Protein AF-A0A7C3LZ46-F1 (afdb_monomer)

Radius of gyration: 12.64 Å; Cα contacts (8 Å, |Δi|>4): 47; chains: 1; bounding box: 26×22×42 Å

Solvent-accessible surface area (backbone atoms only — not comparable to full-atom values): 3644 Å² total; per-residue (Å²): 127,68,56,80,76,61,72,63,56,52,67,78,66,67,53,52,72,68,53,48,52,20,48,39,25,39,76,44,30,70,38,60,46,64,47,87,76,66,75,86,58,88,87,86,85,84,85,84,90,88,86,79,85,135

Structure (mmCIF, N/CA/C/O back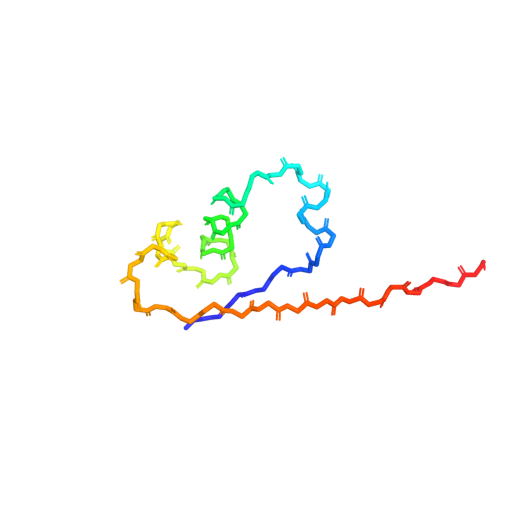bone):
data_AF-A0A7C3LZ46-F1
#
_entry.id   AF-A0A7C3LZ46-F1
#
loop_
_atom_site.group_PDB
_atom_site.id
_atom_site.type_symbol
_atom_site.label_atom_id
_atom_site.label_alt_id
_atom_site.label_comp_id
_atom_site.label_asym_id
_atom_site.label_entity_id
_atom_site.label_seq_id
_atom_site.pdbx_PDB_ins_code
_atom_site.Cartn_x
_atom_site.Cartn_y
_atom_site.Cartn_z
_atom_site.occupancy
_atom_site.B_iso_or_equiv
_atom_site.auth_seq_id
_atom_site.auth_comp_id
_atom_site.auth_asym_id
_atom_site.auth_atom_id
_atom_site.pdbx_PDB_model_num
ATOM 1 N N . ARG A 1 1 ? 0.686 -14.947 -7.748 1.00 84.62 1 ARG A N 1
ATOM 2 C CA . ARG A 1 1 ? 1.039 -14.465 -6.387 1.00 84.62 1 ARG A CA 1
ATOM 3 C C . ARG A 1 1 ? -0.001 -13.424 -5.995 1.00 84.62 1 ARG A C 1
ATOM 5 O O . ARG A 1 1 ? -0.475 -12.748 -6.897 1.00 84.62 1 ARG A O 1
ATOM 12 N N . GLN A 1 2 ? -0.383 -13.325 -4.725 1.00 93.19 2 GLN A N 1
ATOM 13 C CA . GLN A 1 2 ? -1.415 -12.393 -4.253 1.00 93.19 2 GLN A CA 1
ATOM 14 C C . GLN A 1 2 ? -0.981 -11.797 -2.916 1.00 93.19 2 GLN A C 1
ATOM 16 O O . GLN A 1 2 ? -0.253 -12.446 -2.170 1.00 93.19 2 GLN A O 1
ATOM 21 N N . GLY A 1 3 ? -1.414 -10.572 -2.638 1.00 96.19 3 GLY A N 1
ATOM 22 C CA . GLY A 1 3 ? -1.106 -9.863 -1.406 1.00 96.19 3 GLY A CA 1
ATOM 23 C C . GLY A 1 3 ? -2.181 -8.829 -1.113 1.00 96.19 3 GLY A C 1
ATOM 24 O O . GLY A 1 3 ? -2.789 -8.292 -2.036 1.00 96.19 3 GLY A O 1
ATOM 25 N N . VAL A 1 4 ? -2.413 -8.563 0.169 1.00 97.50 4 VAL A N 1
ATOM 26 C CA . VAL A 1 4 ? -3.415 -7.600 0.622 1.00 97.50 4 VAL A CA 1
ATOM 27 C C . VAL A 1 4 ? -2.896 -6.823 1.828 1.00 97.50 4 VAL A C 1
ATOM 29 O O . VAL A 1 4 ? -2.182 -7.364 2.678 1.00 97.50 4 VAL A O 1
ATOM 32 N N . PHE A 1 5 ? -3.280 -5.554 1.892 1.00 97.81 5 PHE A N 1
ATOM 33 C CA . PHE A 1 5 ? -3.223 -4.733 3.090 1.00 97.81 5 PHE A CA 1
ATOM 34 C C . PHE A 1 5 ? -4.643 -4.335 3.468 1.00 97.81 5 PHE A C 1
ATOM 36 O O . PHE A 1 5 ? -5.465 -4.068 2.593 1.00 97.81 5 PHE A O 1
ATOM 43 N N . LEU A 1 6 ? -4.920 -4.311 4.769 1.00 96.75 6 LEU A N 1
ATOM 44 C CA . LEU A 1 6 ? -6.159 -3.734 5.269 1.00 96.75 6 LEU A CA 1
ATOM 45 C C . LEU A 1 6 ? -6.085 -2.197 5.191 1.00 96.75 6 LEU A C 1
ATOM 47 O O . LEU A 1 6 ? -4.971 -1.661 5.233 1.00 96.75 6 LEU A O 1
ATOM 51 N N . PRO A 1 7 ? -7.226 -1.489 5.092 1.00 93.88 7 PRO A N 1
ATOM 52 C CA . PRO A 1 7 ? -7.247 -0.033 4.946 1.00 93.88 7 PRO A CA 1
ATOM 53 C C . PRO A 1 7 ? -6.425 0.716 6.005 1.00 93.88 7 PRO A C 1
ATOM 55 O O . PRO A 1 7 ? -5.674 1.624 5.656 1.00 93.88 7 PRO A O 1
ATOM 58 N N . GLN A 1 8 ? -6.459 0.268 7.264 1.00 94.50 8 GLN A N 1
ATOM 59 C CA . GLN A 1 8 ? -5.720 0.886 8.371 1.00 94.50 8 GLN A CA 1
ATOM 60 C C . GLN A 1 8 ? -4.200 0.897 8.174 1.00 94.50 8 GLN A C 1
ATOM 62 O O . GLN A 1 8 ? -3.523 1.770 8.701 1.00 94.50 8 GLN A O 1
ATOM 67 N N . VAL A 1 9 ? -3.641 -0.008 7.361 1.00 96.19 9 VAL A N 1
ATOM 68 C CA . VAL A 1 9 ? -2.197 -0.005 7.078 1.00 96.19 9 VAL A CA 1
ATOM 69 C C . VAL A 1 9 ? -1.790 1.284 6.363 1.00 96.19 9 VAL A C 1
ATOM 71 O O . VAL A 1 9 ? -0.697 1.793 6.600 1.00 96.19 9 VAL A O 1
ATOM 74 N N . ALA A 1 10 ? -2.652 1.832 5.501 1.00 92.00 10 ALA A N 1
ATOM 75 C CA . ALA A 1 10 ? -2.375 3.101 4.832 1.00 92.00 10 ALA A CA 1
ATOM 76 C C . ALA A 1 10 ? -2.368 4.275 5.827 1.00 92.00 10 ALA A C 1
ATOM 78 O O . ALA A 1 10 ? -1.527 5.164 5.717 1.00 92.00 10 ALA A O 1
ATOM 79 N N . GLU A 1 11 ? -3.261 4.249 6.819 1.00 90.62 11 GLU A N 1
ATOM 80 C CA . GLU A 1 11 ? -3.377 5.294 7.844 1.00 90.62 11 GLU A CA 1
ATOM 81 C C . GLU A 1 11 ? -2.229 5.234 8.861 1.00 90.62 11 GLU A C 1
ATOM 83 O O . GLU A 1 11 ? -1.599 6.252 9.141 1.00 90.62 11 GLU A O 1
ATOM 88 N N . GLU A 1 12 ? -1.905 4.043 9.370 1.00 96.62 12 GLU A N 1
ATOM 89 C CA . GLU A 1 12 ? -0.891 3.844 10.416 1.00 96.62 12 GLU A CA 1
ATOM 90 C C . GLU A 1 12 ? 0.540 4.101 9.929 1.00 96.62 12 GLU A C 1
ATOM 92 O O . GLU A 1 12 ? 1.401 4.522 10.701 1.00 96.62 12 GLU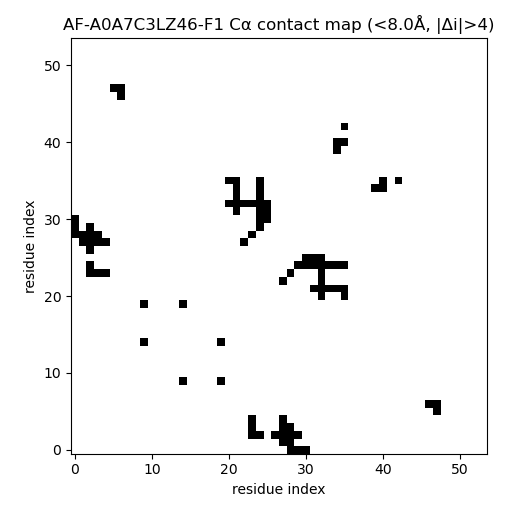 A O 1
ATOM 97 N N . THR A 1 13 ? 0.817 3.835 8.651 1.00 96.88 13 THR A N 1
ATOM 98 C CA . THR A 1 13 ? 2.172 3.979 8.092 1.00 96.88 13 THR A CA 1
ATOM 99 C C . THR A 1 13 ? 2.463 5.377 7.560 1.00 96.88 13 THR A C 1
ATOM 101 O O . THR A 1 13 ? 3.631 5.747 7.443 1.00 96.88 13 THR A O 1
ATOM 104 N N . GLY A 1 14 ? 1.427 6.151 7.216 1.00 95.62 14 GLY A N 1
ATOM 105 C CA . GLY A 1 14 ? 1.574 7.472 6.600 1.00 95.62 14 GLY A CA 1
ATOM 106 C C . GLY A 1 14 ? 2.208 7.448 5.204 1.00 95.62 14 GLY A C 1
ATOM 107 O O . GLY A 1 14 ? 2.708 8.474 4.742 1.00 95.62 14 GLY A O 1
ATOM 108 N N . TRP A 1 15 ? 2.228 6.292 4.536 1.00 97.44 15 TRP A N 1
ATOM 109 C CA . TRP A 1 15 ? 2.805 6.145 3.203 1.00 97.44 15 TRP A CA 1
ATOM 110 C C . TRP A 1 15 ? 2.004 6.889 2.135 1.00 97.44 15 TRP A C 1
ATO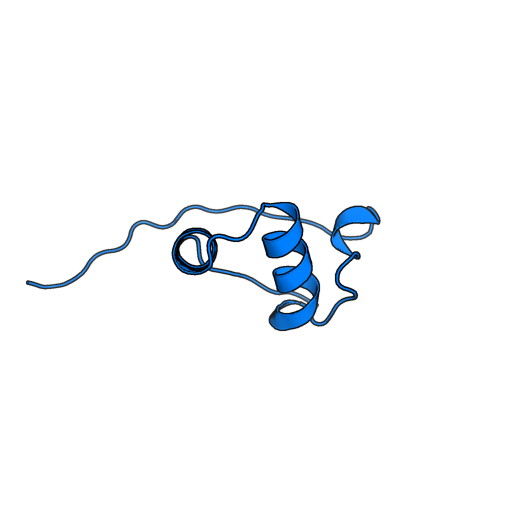M 112 O O . TRP A 1 15 ? 0.771 6.899 2.131 1.00 97.44 15 TRP A O 1
ATOM 122 N N . SER A 1 16 ? 2.719 7.432 1.150 1.00 97.50 16 SER A N 1
ATOM 123 C CA . SER A 1 16 ? 2.118 7.834 -0.122 1.00 97.50 16 SER A CA 1
ATOM 124 C C . SER A 1 16 ? 1.499 6.630 -0.842 1.00 97.50 16 SER A C 1
ATOM 126 O O . SER A 1 16 ? 1.816 5.467 -0.573 1.00 97.50 16 SER A O 1
ATOM 128 N N . LYS A 1 17 ? 0.634 6.897 -1.824 1.00 95.62 17 LYS A N 1
ATOM 129 C CA . LYS A 1 17 ? 0.013 5.848 -2.646 1.00 95.62 17 LYS A CA 1
ATOM 130 C C . LYS A 1 17 ? 1.067 4.963 -3.323 1.00 95.62 17 LYS A C 1
ATOM 132 O O . LYS A 1 17 ? 0.921 3.741 -3.371 1.00 95.62 17 LYS A O 1
ATOM 137 N N . GLU A 1 18 ? 2.124 5.575 -3.845 1.00 97.12 18 GLU A N 1
ATOM 138 C CA . GLU A 1 18 ? 3.229 4.899 -4.517 1.00 97.12 18 GLU A CA 1
ATOM 139 C C . GLU A 1 18 ? 4.004 3.996 -3.555 1.00 97.12 18 GLU A C 1
ATOM 141 O O . GLU A 1 18 ? 4.318 2.854 -3.904 1.00 97.12 18 GLU A O 1
ATOM 146 N N . GLU A 1 19 ? 4.292 4.484 -2.347 1.00 97.88 19 GLU A N 1
ATOM 147 C CA . GLU A 1 19 ? 4.941 3.696 -1.299 1.00 97.88 19 GLU A CA 1
ATOM 148 C C . GLU A 1 19 ? 4.049 2.533 -0.868 1.00 97.88 19 GLU A C 1
ATOM 150 O O . GLU A 1 19 ? 4.520 1.398 -0.825 1.00 97.88 19 GLU A O 1
ATOM 155 N N . PHE A 1 20 ? 2.756 2.764 -0.636 1.00 97.94 20 PHE A N 1
ATOM 156 C CA . PHE A 1 20 ? 1.811 1.716 -0.251 1.00 97.94 20 PHE A CA 1
ATOM 157 C C . PHE A 1 20 ? 1.750 0.583 -1.284 1.00 97.94 20 PHE A C 1
ATOM 159 O O . PHE A 1 20 ? 1.898 -0.590 -0.936 1.00 97.94 20 PHE A O 1
ATOM 166 N N . LEU A 1 21 ? 1.611 0.918 -2.572 1.00 96.69 21 LEU A N 1
ATOM 167 C CA . LEU A 1 21 ? 1.571 -0.073 -3.654 1.00 96.69 21 LEU A CA 1
ATOM 168 C C . LEU A 1 21 ? 2.905 -0.810 -3.825 1.00 96.69 21 LEU A C 1
ATOM 170 O O . LEU A 1 21 ? 2.919 -2.014 -4.098 1.00 96.69 21 LEU A O 1
ATOM 174 N N . SER A 1 22 ? 4.026 -0.114 -3.625 1.00 97.38 22 SER A N 1
ATOM 175 C CA . SER A 1 22 ? 5.355 -0.724 -3.735 1.00 97.38 22 SER A CA 1
ATOM 176 C C . SER A 1 22 ? 5.633 -1.690 -2.583 1.00 97.38 22 SER A C 1
ATOM 178 O O . SER A 1 22 ? 6.107 -2.807 -2.808 1.00 97.38 22 SER A O 1
ATOM 180 N N . ASN A 1 23 ? 5.252 -1.306 -1.360 1.00 98.00 23 ASN A N 1
ATOM 181 C CA . ASN A 1 23 ? 5.300 -2.166 -0.181 1.00 98.00 23 ASN A CA 1
ATOM 182 C C . ASN A 1 23 ? 4.347 -3.365 -0.317 1.00 98.00 23 ASN A C 1
ATOM 184 O O . ASN A 1 23 ? 4.715 -4.479 0.055 1.00 98.00 23 ASN A O 1
ATOM 188 N N . LEU A 1 24 ? 3.154 -3.179 -0.896 1.00 97.44 24 LEU A N 1
ATOM 189 C CA . LEU A 1 24 ? 2.197 -4.264 -1.137 1.00 97.44 24 LEU A CA 1
ATOM 190 C C . LEU A 1 24 ? 2.788 -5.308 -2.089 1.00 97.44 24 LEU A C 1
ATOM 192 O O . LEU A 1 24 ? 2.751 -6.508 -1.797 1.00 97.44 24 LEU A O 1
ATOM 196 N N . CYS A 1 25 ? 3.379 -4.848 -3.197 1.00 96.75 25 CYS A N 1
ATOM 197 C CA . CYS A 1 25 ? 4.049 -5.723 -4.152 1.00 96.75 25 CYS A CA 1
ATOM 198 C C . CYS A 1 25 ? 5.182 -6.497 -3.476 1.00 96.75 25 CYS A C 1
ATOM 200 O O . CYS A 1 25 ? 5.195 -7.725 -3.531 1.00 96.75 25 CYS A O 1
ATOM 202 N N . MET A 1 26 ? 6.085 -5.794 -2.790 1.00 97.12 26 MET A N 1
ATOM 203 C CA . MET A 1 26 ? 7.283 -6.389 -2.200 1.00 97.12 26 MET A CA 1
ATOM 204 C C . MET A 1 26 ? 6.973 -7.337 -1.039 1.00 97.12 26 MET A C 1
ATOM 206 O O . MET A 1 26 ? 7.402 -8.490 -1.057 1.00 97.12 26 MET A O 1
ATOM 210 N N . TYR A 1 27 ? 6.218 -6.875 -0.042 1.00 97.19 27 TYR A N 1
ATOM 211 C CA . TYR A 1 27 ? 6.073 -7.581 1.233 1.00 97.19 27 TYR A CA 1
ATOM 212 C C . TYR A 1 27 ? 4.886 -8.538 1.287 1.00 97.19 27 TYR A C 1
ATOM 214 O O . TYR A 1 27 ? 4.944 -9.525 2.019 1.00 97.19 27 TYR A O 1
ATOM 222 N N . LYS A 1 28 ? 3.806 -8.273 0.542 1.00 97.19 28 LYS A N 1
ATOM 223 C CA . LYS A 1 28 ? 2.594 -9.110 0.589 1.00 97.19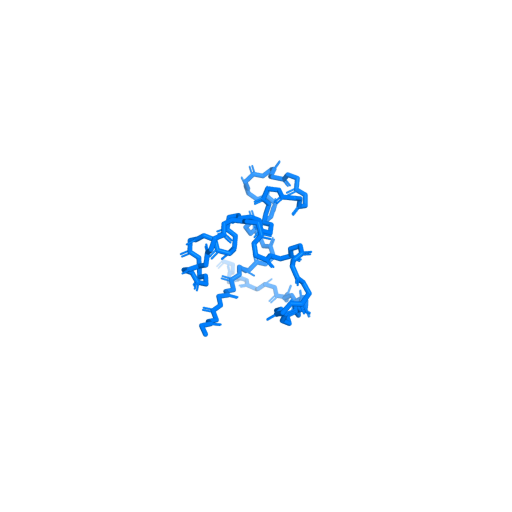 28 LYS A CA 1
ATOM 224 C C . LYS A 1 28 ? 2.437 -9.991 -0.636 1.00 97.19 28 LYS A C 1
ATOM 226 O O . LYS A 1 28 ? 2.077 -11.151 -0.484 1.00 97.19 28 LYS A O 1
ATOM 231 N N . ALA A 1 29 ? 2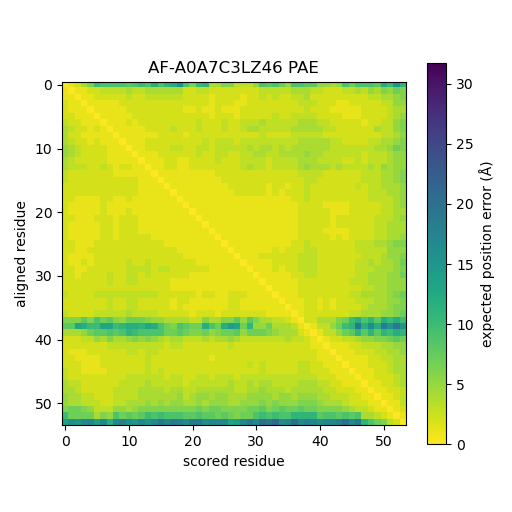.724 -9.471 -1.828 1.00 95.50 29 ALA A N 1
ATOM 232 C CA . ALA A 1 29 ? 2.638 -10.251 -3.061 1.00 95.50 29 ALA A CA 1
ATOM 233 C C . ALA A 1 29 ? 3.963 -10.945 -3.439 1.00 95.50 29 ALA A C 1
ATOM 235 O O . ALA A 1 29 ? 3.966 -11.802 -4.326 1.00 95.50 29 ALA A O 1
ATOM 236 N N . GLY A 1 30 ? 5.086 -10.599 -2.795 1.00 95.69 30 GLY A N 1
ATOM 237 C CA . GLY A 1 30 ? 6.409 -11.149 -3.111 1.00 95.69 30 GLY A CA 1
ATOM 238 C C . GLY A 1 30 ? 6.856 -10.839 -4.544 1.00 95.69 30 GLY A C 1
ATOM 239 O O . GLY A 1 30 ? 7.454 -11.686 -5.207 1.00 95.69 30 GLY A O 1
ATOM 240 N N . LEU A 1 31 ? 6.485 -9.676 -5.068 1.00 95.31 31 LEU A N 1
ATOM 241 C CA . LEU A 1 31 ? 6.790 -9.179 -6.409 1.00 95.31 31 LEU A CA 1
ATOM 242 C C . LEU A 1 31 ? 7.817 -8.039 -6.334 1.00 95.31 31 LEU A C 1
ATOM 244 O O . LEU A 1 31 ? 8.008 -7.458 -5.266 1.00 95.31 31 LEU A O 1
ATOM 248 N N . PRO A 1 32 ? 8.468 -7.675 -7.453 1.00 96.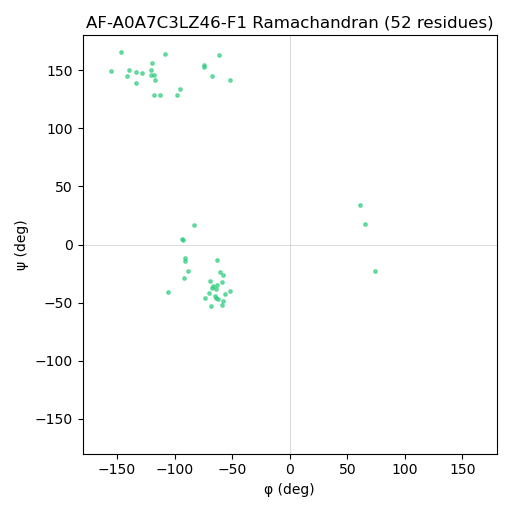06 32 PRO A N 1
ATOM 249 C CA . PRO A 1 32 ? 9.247 -6.443 -7.516 1.00 96.06 32 PRO A CA 1
ATOM 250 C C . PRO A 1 32 ? 8.418 -5.232 -7.042 1.00 96.06 32 PRO A C 1
ATOM 252 O O . PRO A 1 32 ? 7.237 -5.151 -7.387 1.00 96.06 32 PRO A O 1
ATOM 255 N N . PRO A 1 33 ? 9.002 -4.271 -6.301 1.00 96.56 33 PRO A N 1
ATOM 256 C CA . PRO A 1 33 ? 8.267 -3.117 -5.772 1.00 96.56 33 PRO A CA 1
ATOM 257 C C . PRO A 1 33 ? 7.574 -2.274 -6.852 1.00 96.56 33 PRO A C 1
ATOM 259 O O . PRO A 1 33 ? 6.571 -1.625 -6.594 1.00 96.56 33 PRO A O 1
ATOM 262 N N . ASP A 1 34 ? 8.082 -2.292 -8.083 1.00 96.00 34 ASP A N 1
ATOM 263 C CA . ASP A 1 34 ? 7.537 -1.548 -9.217 1.00 96.00 34 ASP A CA 1
ATOM 264 C C . ASP A 1 34 ? 6.550 -2.358 -10.078 1.00 96.00 34 ASP A C 1
ATOM 266 O O . ASP A 1 34 ? 6.090 -1.860 -11.106 1.00 96.00 34 ASP A O 1
ATOM 270 N N . ALA A 1 35 ? 6.209 -3.592 -9.684 1.00 95.31 35 ALA A N 1
ATOM 271 C CA . ALA A 1 35 ? 5.356 -4.484 -10.472 1.00 95.31 35 ALA A CA 1
ATOM 272 C C . ALA A 1 35 ? 3.972 -3.880 -10.765 1.00 95.31 35 ALA A C 1
ATOM 274 O O . ALA A 1 35 ? 3.437 -4.077 -11.853 1.00 95.31 35 ALA A O 1
ATOM 275 N N . TRP A 1 36 ? 3.438 -3.064 -9.851 1.00 95.12 36 TRP A N 1
ATOM 276 C CA . TRP A 1 36 ? 2.166 -2.356 -10.029 1.00 95.12 36 TRP A CA 1
ATOM 277 C C . TRP A 1 36 ? 2.141 -1.339 -11.168 1.00 95.12 36 TRP A C 1
ATOM 279 O O . TRP A 1 36 ? 1.067 -0.918 -11.587 1.00 95.12 36 TRP A O 1
ATOM 289 N N . LYS A 1 37 ? 3.305 -0.975 -11.710 1.00 94.88 37 LYS A N 1
ATOM 290 C CA . LYS A 1 37 ? 3.420 -0.064 -12.854 1.00 94.88 37 LYS A CA 1
ATOM 291 C C . LYS A 1 37 ? 3.420 -0.787 -14.203 1.00 94.88 37 LYS A C 1
ATOM 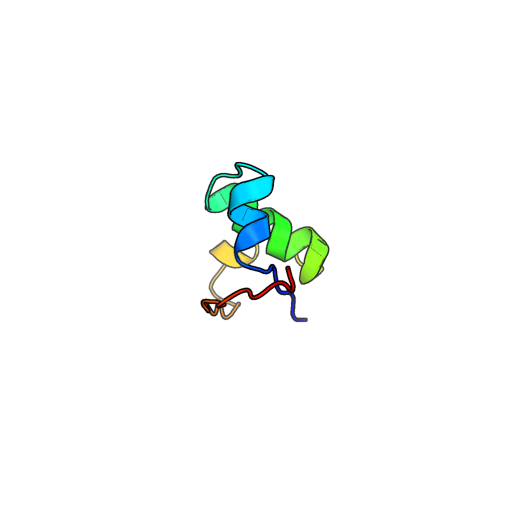293 O O . LYS A 1 37 ? 3.290 -0.130 -15.229 1.00 94.88 37 LYS A O 1
ATOM 298 N N . LYS A 1 38 ? 3.617 -2.112 -14.225 1.00 86.56 38 LYS A N 1
ATOM 299 C CA . LYS A 1 38 ? 3.991 -2.863 -15.439 1.00 86.56 38 LYS A CA 1
ATOM 300 C C . LYS A 1 38 ? 2.814 -3.445 -16.232 1.00 86.56 38 LYS A C 1
ATOM 302 O O . LYS A 1 38 ? 3.052 -4.115 -17.223 1.00 86.56 38 LYS A O 1
ATOM 307 N N . GLY A 1 39 ? 1.563 -3.179 -15.850 1.00 75.88 39 GLY A N 1
ATOM 308 C CA . GLY A 1 39 ? 0.364 -3.588 -16.604 1.00 75.88 39 GLY A CA 1
ATOM 309 C C . GLY A 1 39 ? 0.009 -5.081 -16.532 1.00 75.88 39 GLY A C 1
ATOM 310 O O . GLY A 1 39 ? -1.161 -5.419 -16.651 1.00 75.88 39 GLY A O 1
ATOM 311 N N . ASP A 1 40 ? 0.973 -5.955 -16.236 1.00 88.75 40 ASP A N 1
ATOM 312 C CA . ASP A 1 40 ? 0.781 -7.410 -16.095 1.00 88.75 40 ASP A CA 1
ATOM 313 C C . ASP A 1 40 ? 0.261 -7.841 -14.707 1.00 88.75 40 ASP A C 1
ATOM 315 O O . ASP A 1 40 ? 0.387 -9.005 -14.316 1.00 88.75 40 ASP A O 1
ATOM 319 N N . ILE A 1 41 ? -0.288 -6.910 -13.919 1.00 91.81 41 ILE A N 1
ATOM 320 C CA . ILE A 1 41 ? -0.898 -7.221 -12.625 1.00 91.81 41 ILE A CA 1
ATOM 321 C C . ILE A 1 41 ? -2.302 -6.645 -12.529 1.00 91.81 41 ILE A C 1
ATOM 323 O O . ILE A 1 41 ? -2.586 -5.555 -13.023 1.00 91.81 41 ILE A O 1
ATOM 327 N N . GLU A 1 42 ? -3.156 -7.354 -11.808 1.00 94.12 42 GLU A N 1
ATOM 328 C CA . GLU A 1 42 ? -4.479 -6.869 -11.448 1.00 94.12 42 GLU A CA 1
ATOM 329 C C . GLU A 1 42 ? -4.434 -6.244 -10.051 1.00 94.12 42 GLU A C 1
ATOM 331 O O . GLU A 1 42 ? -3.865 -6.815 -9.116 1.00 94.12 42 GLU A O 1
ATOM 336 N N . ILE A 1 43 ? -5.033 -5.061 -9.910 1.00 94.75 43 ILE A N 1
ATOM 337 C CA . ILE A 1 43 ? -5.133 -4.335 -8.642 1.00 94.75 43 ILE A CA 1
ATOM 338 C C . ILE A 1 43 ? -6.608 -4.194 -8.297 1.00 94.75 43 ILE A C 1
ATOM 340 O O . ILE A 1 43 ? -7.396 -3.694 -9.096 1.00 94.75 43 ILE A O 1
ATOM 344 N N . TYR A 1 44 ? -6.953 -4.591 -7.078 1.00 96.31 44 TYR A N 1
ATOM 345 C CA . TYR A 1 44 ? -8.302 -4.511 -6.538 1.00 96.31 44 TYR A CA 1
ATOM 346 C C . TYR A 1 44 ? -8.296 -3.640 -5.282 1.00 96.31 44 TYR A C 1
ATOM 348 O O . TYR A 1 44 ? -7.325 -3.643 -4.522 1.00 96.31 44 TYR A O 1
ATOM 356 N N . THR A 1 45 ? -9.380 -2.902 -5.055 1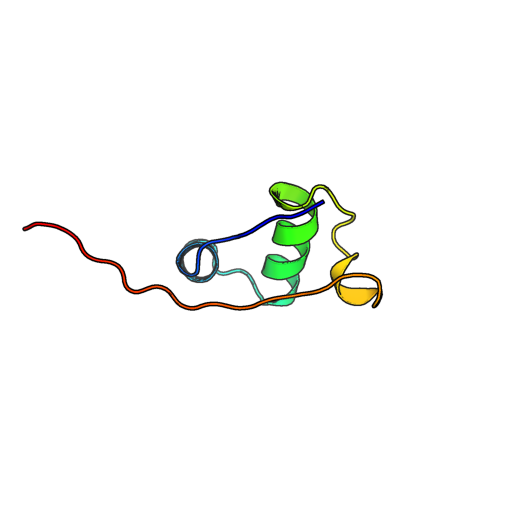.00 96.38 45 THR A N 1
ATOM 357 C CA . THR A 1 45 ? -9.586 -2.088 -3.852 1.00 96.38 45 THR A CA 1
ATOM 358 C C . THR A 1 45 ? -10.836 -2.551 -3.118 1.00 96.38 45 THR A C 1
ATOM 360 O O . THR A 1 45 ? -11.781 -3.056 -3.722 1.00 96.38 45 THR A O 1
ATOM 363 N N . PHE A 1 46 ? -10.833 -2.393 -1.800 1.00 96.38 46 PHE A N 1
ATOM 364 C CA . PHE A 1 46 ? -11.976 -2.691 -0.947 1.00 96.38 46 PHE A CA 1
ATOM 365 C C . PHE A 1 46 ? -11.999 -1.720 0.233 1.00 96.38 46 PHE A C 1
ATOM 367 O O . PHE A 1 46 ? -11.018 -1.025 0.505 1.00 96.38 46 PHE A O 1
ATOM 374 N N . GLN A 1 47 ? -13.133 -1.681 0.921 1.00 95.69 47 GLN A N 1
ATOM 375 C CA . GLN A 1 47 ? -13.327 -0.938 2.161 1.00 95.69 47 GLN A CA 1
ATOM 376 C C . GLN A 1 47 ? -13.702 -1.926 3.268 1.00 95.69 47 GLN A C 1
ATOM 378 O O . GLN A 1 47 ? -14.189 -3.021 2.979 1.00 95.69 47 GLN A O 1
ATOM 383 N N . ALA A 1 48 ? -13.448 -1.555 4.520 1.00 93.75 48 ALA A N 1
ATOM 384 C CA . ALA A 1 48 ? -13.779 -2.367 5.682 1.00 93.75 48 ALA A CA 1
ATOM 385 C C . ALA A 1 48 ? -14.466 -1.504 6.744 1.00 93.75 48 ALA A C 1
ATOM 387 O O . ALA A 1 48 ? -14.044 -0.375 6.989 1.00 93.75 48 ALA A O 1
ATOM 388 N N . GLU A 1 49 ? -15.496 -2.057 7.377 1.00 94.50 49 GLU A N 1
ATOM 389 C CA . GLU A 1 49 ? -16.097 -1.521 8.599 1.00 94.50 49 GLU A CA 1
ATOM 390 C C . GLU A 1 49 ? -15.508 -2.282 9.794 1.00 94.50 49 GLU A C 1
ATOM 392 O O . GLU A 1 49 ? -15.469 -3.515 9.786 1.00 94.50 49 GLU A O 1
ATOM 397 N N . VAL A 1 50 ? -14.999 -1.558 10.795 1.00 90.69 50 VAL A N 1
ATOM 398 C CA . VAL A 1 50 ? -14.308 -2.135 11.959 1.00 90.69 50 VAL A CA 1
ATOM 399 C C . VAL A 1 50 ? -15.153 -1.906 13.210 1.00 90.69 50 VAL A C 1
ATOM 401 O O . VAL A 1 50 ? -15.541 -0.776 13.493 1.00 90.69 50 VAL A O 1
ATOM 404 N N . PHE A 1 51 ? -15.412 -2.975 13.965 1.00 93.31 51 PHE A N 1
ATOM 405 C CA . PHE A 1 51 ? -16.171 -2.953 15.218 1.00 93.31 51 PHE A CA 1
ATOM 406 C C . PHE A 1 51 ? -15.282 -3.423 16.377 1.00 93.31 51 PHE A C 1
ATOM 408 O O . PHE A 1 51 ? -14.452 -4.316 16.197 1.00 93.31 51 PHE A O 1
ATOM 415 N N . SER A 1 52 ? -15.4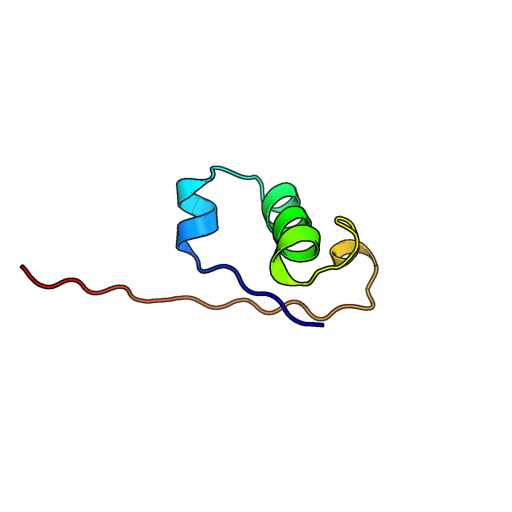80 -2.854 17.565 1.00 92.31 52 SER A N 1
ATOM 416 C CA . SER A 1 52 ? -14.853 -3.280 18.822 1.00 92.31 52 SER A CA 1
ATOM 417 C C . SER A 1 52 ? -15.907 -3.351 19.928 1.00 92.31 52 SER A C 1
ATOM 419 O O . SER A 1 52 ? -16.871 -2.588 19.899 1.00 92.31 52 SER A O 1
ATOM 421 N N . GLU A 1 53 ? -15.735 -4.262 20.885 1.00 88.88 53 GLU A N 1
ATOM 422 C CA . GLU A 1 53 ? -16.558 -4.313 22.103 1.00 88.88 53 GLU A CA 1
ATOM 423 C C . GLU A 1 53 ? -16.157 -3.174 23.066 1.00 88.88 53 GLU A C 1
ATOM 425 O O . GLU A 1 53 ? -15.021 -2.695 22.994 1.00 88.88 53 GLU A O 1
ATOM 430 N N . GLU A 1 54 ? -17.090 -2.716 23.915 1.00 78.94 54 GLU A N 1
ATOM 431 C CA . GLU A 1 54 ? -16.831 -1.722 24.981 1.00 78.94 54 GLU A CA 1
ATOM 432 C C . GLU A 1 54 ? -16.025 -2.299 26.153 1.00 78.94 54 GLU A C 1
ATOM 434 O O . GLU A 1 54 ? -16.296 -3.454 26.561 1.00 78.94 54 GLU A O 1
#

Secondary structure (DSSP, 8-state):
------HHHHHHH---HHHHHHHIIIIIS-S-TTGGGSSSS-------------

Sequence (54 aa):
RQGVFLPQVAEETGWSKEEFLSNLCMYKAGLPPDAWKKGDIEIYTFQAEVFSEE

pLDDT: mean 94.32, std 4.39, range [75.88, 98.0]

Mean predicted aligned error: 3.01 Å

Foldseek 3Di:
DAFDDAPVVCVVVVDDPLQVQLCRQVPGVVHHSCVVVVPPDDDDDDHDDDDDDD